Protein AF-A0A7C5RRK3-F1 (afdb_monomer_lite)

pLDDT: mean 75.56, std 14.16, range [47.22, 97.31]

Sequence (144 aa):
MATTRAGTRPYRLWKAIPWGGLPTAIGLAALVIGAASLFPLSGLVKSLVSESHAAQLQRELLEWETKLKELEAHLAYLASLQRIEKEAEERLHMAPPQETIYVRVDVPPFSIPTLPSRYLPPATEVEEKSTPWWRKLINSLPFW

Radius of gyration: 47.92 Å; chains: 1; bounding box: 80×76×129 Å

Foldseek 3Di:
DDDDDDDDDDPPDDDDDPPPCVVVVVVVVVVVVVVVVVPPPVVVVCVVVVVVVVVVVVVVVVVVVVVVVVVVVVVVVVVVVVVVVVCCCPPVVPDDDPDDDDDDDPDDDDPDPPDPPVPDDPPPPPPPPPDPVVVVVVVPDPPD

Structure (mmCIF, N/CA/C/O backbone):
data_AF-A0A7C5RRK3-F1
#
_entry.id   AF-A0A7C5RRK3-F1
#
loop_
_atom_site.group_PDB
_atom_site.id
_atom_site.type_symbol
_atom_site.label_atom_id
_atom_site.label_alt_id
_atom_site.label_comp_id
_atom_site.label_asym_id
_atom_site.label_entity_id
_atom_site.label_seq_id
_atom_site.pdbx_PDB_ins_code
_atom_site.Cartn_x
_atom_site.Cartn_y
_atom_site.Cartn_z
_atom_site.occupancy
_atom_site.B_iso_or_equiv
_atom_site.auth_seq_id
_atom_site.auth_comp_id
_atom_site.auth_asym_id
_atom_site.auth_atom_id
_atom_site.pdbx_PDB_model_num
ATOM 1 N N . MET A 1 1 ? 15.076 48.798 -86.938 1.00 47.22 1 MET A N 1
ATOM 2 C CA . MET A 1 1 ? 15.028 47.689 -85.961 1.00 47.22 1 MET A CA 1
ATOM 3 C C . MET A 1 1 ? 16.355 47.662 -85.231 1.00 47.22 1 MET A C 1
ATOM 5 O O . MET A 1 1 ? 17.382 47.447 -85.859 1.00 47.22 1 MET A O 1
ATOM 9 N N . ALA A 1 2 ? 16.329 48.057 -83.960 1.00 52.44 2 ALA A N 1
ATOM 10 C CA . ALA A 1 2 ? 17.505 48.382 -83.166 1.00 52.44 2 ALA A CA 1
ATOM 11 C C . ALA A 1 2 ? 18.077 47.141 -82.474 1.00 52.44 2 ALA A C 1
ATOM 13 O O . ALA A 1 2 ? 17.346 46.305 -81.948 1.00 52.44 2 ALA A O 1
ATOM 14 N N . THR A 1 3 ? 19.400 47.053 -82.486 1.00 63.03 3 THR A N 1
ATOM 15 C CA . THR A 1 3 ? 20.207 46.039 -81.821 1.00 63.03 3 THR A CA 1
ATOM 16 C C . THR A 1 3 ? 20.449 46.448 -80.368 1.00 63.03 3 THR A C 1
ATOM 18 O O . THR A 1 3 ? 21.049 47.495 -80.132 1.00 63.03 3 THR A O 1
ATOM 21 N N . THR A 1 4 ? 20.080 45.622 -79.392 1.00 60.62 4 THR A N 1
ATOM 22 C CA . THR A 1 4 ? 20.598 45.739 -78.018 1.00 60.62 4 THR A CA 1
ATOM 23 C C . THR A 1 4 ? 20.954 44.351 -77.490 1.00 60.62 4 THR A C 1
ATOM 25 O O . THR A 1 4 ? 20.108 43.524 -77.163 1.00 60.62 4 THR A O 1
ATOM 28 N N . ARG A 1 5 ? 22.261 44.073 -77.469 1.00 51.78 5 ARG A N 1
ATOM 29 C CA . ARG A 1 5 ? 22.867 42.843 -76.953 1.00 51.78 5 ARG A CA 1
ATOM 30 C C . ARG A 1 5 ? 23.081 43.036 -75.450 1.00 51.78 5 ARG A C 1
ATOM 32 O O . ARG A 1 5 ? 23.871 43.887 -75.049 1.00 51.78 5 ARG A O 1
ATOM 39 N N . ALA A 1 6 ? 22.345 42.286 -74.635 1.00 60.81 6 ALA A N 1
ATOM 40 C CA . ALA A 1 6 ? 22.492 42.280 -73.185 1.00 60.81 6 ALA A CA 1
ATOM 41 C C . ALA A 1 6 ? 23.879 41.749 -72.787 1.00 60.81 6 ALA A C 1
ATOM 43 O O . ALA A 1 6 ? 24.321 40.704 -73.265 1.00 60.81 6 ALA A O 1
ATOM 44 N N . GLY A 1 7 ? 24.573 42.496 -71.929 1.00 58.78 7 GLY A N 1
ATOM 45 C CA . GLY A 1 7 ? 25.857 42.111 -71.361 1.00 58.78 7 GLY A CA 1
ATOM 46 C C . GLY A 1 7 ? 25.690 41.174 -70.167 1.00 58.78 7 GLY A C 1
ATOM 47 O O . GLY A 1 7 ? 24.958 41.476 -69.229 1.00 58.78 7 GLY A O 1
ATOM 48 N N . THR A 1 8 ? 26.436 40.074 -70.167 1.00 59.19 8 THR A N 1
ATOM 49 C CA . THR A 1 8 ? 26.647 39.212 -68.998 1.00 59.19 8 THR A CA 1
ATOM 50 C C . THR A 1 8 ? 28.113 39.291 -68.585 1.00 59.19 8 THR A C 1
ATOM 52 O O . THR A 1 8 ? 29.008 38.928 -69.348 1.00 59.19 8 THR A O 1
ATOM 55 N N . ARG A 1 9 ? 28.356 39.812 -67.377 1.00 56.19 9 ARG A N 1
ATOM 56 C CA . ARG A 1 9 ? 29.676 39.867 -66.732 1.00 56.19 9 ARG A CA 1
ATOM 57 C C . ARG A 1 9 ? 30.156 38.452 -66.359 1.00 56.19 9 ARG A C 1
ATOM 59 O O . ARG A 1 9 ? 29.329 37.625 -65.980 1.00 56.19 9 ARG A O 1
ATOM 66 N N . PRO A 1 10 ? 31.470 38.172 -66.408 1.00 57.28 10 PRO A N 1
ATOM 67 C CA . PRO A 1 10 ? 32.011 36.847 -66.124 1.00 57.28 10 PRO A CA 1
ATOM 68 C C . PRO A 1 10 ? 32.180 36.611 -64.615 1.00 57.28 10 PRO A C 1
ATOM 70 O O . PRO A 1 10 ? 32.818 37.404 -63.920 1.00 57.28 10 PRO A O 1
ATOM 73 N N . TYR A 1 11 ? 31.684 35.479 -64.113 1.00 57.19 11 TYR A N 1
ATOM 74 C CA . TYR A 1 11 ? 32.086 34.947 -62.810 1.00 57.19 11 TYR A CA 1
ATOM 75 C C . TYR A 1 11 ? 33.447 34.256 -62.962 1.00 57.19 11 TYR A C 1
ATOM 77 O O . TYR A 1 11 ? 33.585 33.107 -63.372 1.00 57.19 11 TYR A O 1
ATOM 85 N N . ARG A 1 12 ? 34.499 35.015 -62.667 1.00 60.00 12 ARG A N 1
ATOM 86 C CA . ARG A 1 12 ? 35.884 34.552 -62.630 1.00 60.00 12 ARG A CA 1
ATOM 87 C C . ARG A 1 12 ? 36.172 34.002 -61.235 1.00 60.00 12 ARG A C 1
ATOM 89 O O . ARG A 1 12 ? 36.526 34.775 -60.355 1.00 60.00 12 ARG A O 1
ATOM 96 N N . LEU A 1 13 ? 36.010 32.695 -61.023 1.00 57.41 13 LEU A N 1
ATOM 97 C CA . LEU A 1 13 ? 36.343 32.058 -59.737 1.00 57.41 13 LEU A CA 1
ATOM 98 C C . LEU A 1 13 ? 36.790 30.590 -59.857 1.00 57.41 13 LEU A C 1
ATOM 100 O O . LEU A 1 13 ? 36.500 29.776 -58.989 1.00 57.41 13 LEU A O 1
ATOM 104 N N . TRP A 1 14 ? 37.554 30.242 -60.894 1.00 52.75 14 TRP A N 1
ATOM 105 C CA . TRP A 1 14 ? 38.306 28.983 -60.904 1.00 52.75 14 TRP A CA 1
ATOM 106 C C . TRP A 1 14 ? 39.795 29.261 -60.725 1.00 52.75 14 TRP A C 1
ATOM 108 O O . TRP A 1 14 ? 40.481 29.738 -61.628 1.00 52.75 14 TRP A O 1
ATOM 118 N N . LYS A 1 15 ? 40.282 28.984 -59.510 1.00 59.47 15 LYS A N 1
ATOM 119 C CA . LYS A 1 15 ? 41.708 28.802 -59.244 1.00 59.47 15 LYS A CA 1
ATOM 120 C C . LYS A 1 15 ? 42.173 27.574 -60.022 1.00 59.47 15 LYS A C 1
ATOM 122 O O . LYS A 1 15 ? 41.589 26.501 -59.895 1.00 59.47 15 LYS A O 1
ATOM 127 N N . ALA A 1 16 ? 43.215 27.762 -60.825 1.00 55.62 16 ALA A N 1
ATOM 128 C CA . ALA A 1 16 ? 43.883 26.700 -61.554 1.00 55.62 16 ALA A CA 1
ATOM 129 C C . ALA A 1 16 ? 44.399 25.637 -60.573 1.00 55.62 16 ALA A C 1
ATOM 131 O O . ALA A 1 16 ? 45.191 25.931 -59.677 1.00 55.62 16 ALA A O 1
ATOM 132 N N . ILE A 1 17 ? 43.921 24.410 -60.749 1.00 61.41 17 ILE A N 1
ATOM 133 C CA . ILE A 1 17 ? 44.428 23.223 -60.068 1.00 61.41 17 ILE A CA 1
ATOM 134 C C . ILE A 1 17 ? 45.748 22.854 -60.766 1.00 61.41 17 ILE A C 1
ATOM 136 O O . ILE A 1 17 ? 45.736 22.652 -61.983 1.00 61.41 17 ILE A O 1
ATOM 140 N N . PRO A 1 18 ? 46.891 22.796 -60.060 1.00 63.72 18 PRO A N 1
ATOM 141 C CA . PRO A 1 18 ? 48.168 22.467 -60.680 1.00 63.72 18 PRO A CA 1
ATOM 142 C C . PRO A 1 18 ? 48.161 21.004 -61.146 1.00 63.72 18 PRO A C 1
ATOM 144 O O . PRO A 1 18 ? 48.062 20.076 -60.345 1.00 63.72 18 PRO A O 1
ATOM 147 N N . TRP A 1 19 ? 48.290 20.800 -62.458 1.00 56.53 19 TRP A N 1
ATOM 148 C CA . TRP A 1 19 ? 48.254 19.503 -63.153 1.00 56.53 19 TRP A CA 1
ATOM 149 C C . TRP A 1 19 ? 49.355 18.497 -62.741 1.00 56.53 19 TRP A C 1
ATOM 1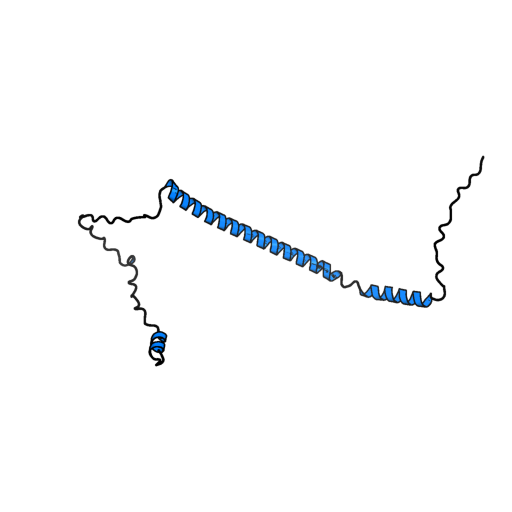51 O O . TRP A 1 19 ? 49.361 17.371 -63.227 1.00 56.53 19 TRP A O 1
ATOM 161 N N . GLY A 1 20 ? 50.262 18.851 -61.821 1.00 58.97 20 GLY A N 1
ATOM 162 C CA . GLY A 1 20 ? 51.357 17.988 -61.351 1.00 58.97 20 GLY A CA 1
ATOM 163 C C . GLY A 1 20 ? 51.000 16.986 -60.241 1.00 58.97 20 GLY A C 1
ATOM 164 O O . GLY A 1 20 ? 51.851 16.190 -59.863 1.00 58.97 20 GLY A O 1
ATOM 165 N N . GLY A 1 21 ? 49.771 17.012 -59.706 1.00 58.97 21 GLY A N 1
ATOM 166 C CA . GLY A 1 21 ? 49.328 16.142 -58.598 1.00 58.97 21 GLY A CA 1
ATOM 167 C C . GLY A 1 21 ? 48.243 15.120 -58.960 1.00 58.97 21 GLY A C 1
ATOM 168 O O . GLY A 1 21 ? 47.668 14.495 -58.075 1.00 58.97 21 GLY A O 1
ATOM 169 N N . LEU A 1 22 ? 47.911 14.962 -60.245 1.00 58.84 22 LEU A N 1
ATOM 170 C CA . LEU A 1 22 ? 46.806 14.100 -60.685 1.00 58.84 22 LEU A CA 1
ATOM 171 C C . LEU A 1 22 ? 46.939 12.615 -60.290 1.00 58.84 22 LEU A C 1
ATOM 173 O O . LEU A 1 22 ? 45.954 12.076 -59.786 1.00 58.84 22 LEU A O 1
ATOM 177 N N . PRO A 1 23 ? 48.092 11.931 -60.438 1.00 62.75 23 PRO A N 1
ATOM 178 C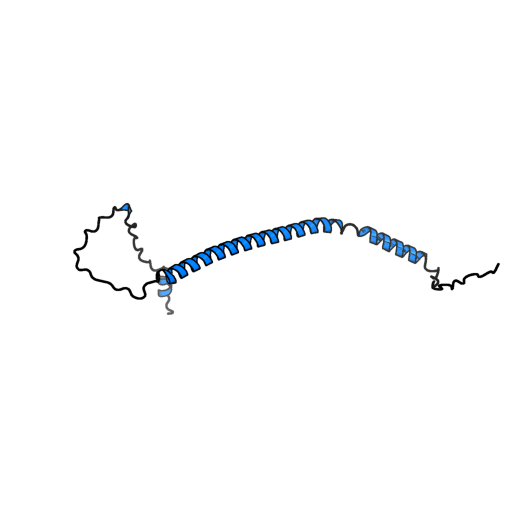 CA . PRO A 1 23 ? 48.162 10.513 -60.083 1.00 62.75 23 PRO A CA 1
ATOM 179 C C . PRO A 1 23 ? 48.048 10.286 -58.569 1.00 62.75 23 PRO A C 1
ATOM 181 O O . PRO A 1 23 ? 47.428 9.315 -58.138 1.00 62.75 23 PRO A O 1
ATOM 184 N N . THR A 1 24 ? 48.573 11.203 -57.749 1.00 65.31 24 THR A N 1
ATOM 185 C CA . THR A 1 24 ? 48.453 11.119 -56.288 1.00 65.31 24 THR A CA 1
ATOM 186 C C . THR A 1 24 ? 47.033 11.429 -55.827 1.00 65.31 24 THR A C 1
ATOM 188 O O . THR A 1 24 ? 46.518 10.725 -54.964 1.00 65.31 24 THR A O 1
ATOM 191 N N . ALA A 1 25 ? 46.357 12.400 -56.447 1.00 65.62 25 ALA A N 1
ATOM 192 C CA . ALA A 1 25 ? 44.955 12.702 -56.167 1.00 65.62 25 ALA A CA 1
ATOM 193 C C . ALA A 1 25 ? 44.019 11.536 -56.530 1.00 65.62 25 ALA A C 1
ATOM 195 O O . ALA A 1 25 ? 43.108 11.229 -55.763 1.00 65.62 25 ALA A O 1
ATOM 196 N N . ILE A 1 26 ? 44.263 10.852 -57.654 1.00 70.88 26 ILE A N 1
ATOM 197 C CA . ILE A 1 26 ? 43.478 9.677 -58.068 1.00 70.88 26 ILE A CA 1
ATOM 198 C C . ILE A 1 26 ? 43.702 8.506 -57.101 1.00 70.88 26 ILE A C 1
ATOM 200 O O . ILE A 1 26 ? 42.734 7.872 -56.684 1.00 70.88 26 ILE A O 1
ATOM 204 N N . GLY A 1 27 ? 44.948 8.252 -56.686 1.00 73.44 27 GLY A N 1
ATOM 205 C CA . GLY A 1 27 ? 45.255 7.215 -55.695 1.00 73.44 27 GLY A CA 1
ATOM 206 C C . GLY A 1 27 ? 44.595 7.474 -54.336 1.00 73.44 27 GLY A C 1
ATOM 207 O O . GLY A 1 27 ? 44.025 6.563 -53.738 1.00 73.44 27 GLY A O 1
ATOM 208 N N . LEU A 1 28 ? 44.600 8.728 -53.876 1.00 67.50 28 LEU A N 1
ATOM 209 C CA . LEU A 1 28 ? 43.981 9.126 -52.608 1.00 67.50 28 LEU A CA 1
ATOM 210 C C . LEU A 1 28 ? 42.448 9.056 -52.683 1.00 67.50 28 LEU A C 1
ATOM 212 O O . LEU A 1 28 ? 41.811 8.563 -51.756 1.00 67.50 28 LEU A O 1
ATOM 216 N N . ALA A 1 29 ? 41.854 9.459 -53.809 1.00 68.44 29 ALA A N 1
ATOM 217 C CA . ALA A 1 29 ? 40.420 9.321 -54.044 1.00 68.44 29 ALA A CA 1
ATOM 218 C C . ALA A 1 29 ? 3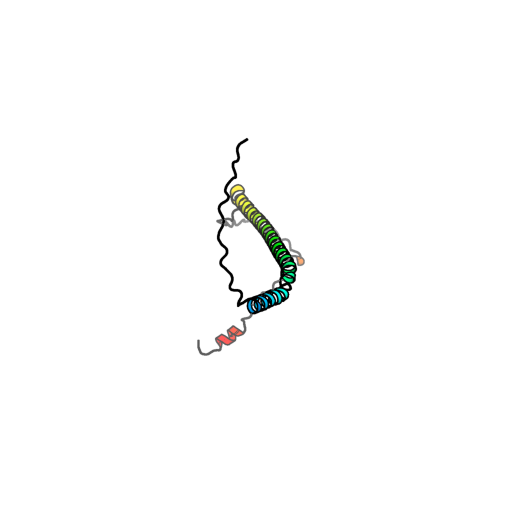9.981 7.847 -54.071 1.00 68.44 29 ALA A C 1
ATOM 220 O O . ALA A 1 29 ? 38.999 7.492 -53.423 1.00 68.44 29 ALA A O 1
ATOM 221 N N . ALA A 1 30 ? 40.730 6.972 -54.750 1.00 70.25 30 ALA A N 1
ATOM 222 C CA . ALA A 1 30 ? 40.446 5.538 -54.784 1.00 70.25 30 ALA A CA 1
ATOM 223 C C . ALA A 1 30 ? 40.564 4.8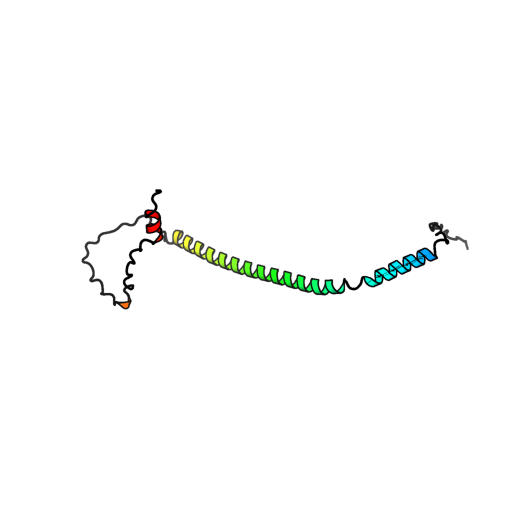88 -53.395 1.00 70.25 30 ALA A C 1
ATOM 225 O O . ALA A 1 30 ? 39.748 4.037 -53.045 1.00 70.25 30 ALA A O 1
ATOM 226 N N . LEU A 1 31 ? 41.525 5.326 -52.576 1.00 68.94 31 LEU A N 1
ATOM 227 C CA . LEU A 1 31 ? 41.701 4.836 -51.208 1.00 68.94 31 LEU A CA 1
ATOM 228 C C . LEU A 1 31 ? 40.561 5.286 -50.282 1.00 68.94 31 LEU A C 1
ATOM 230 O O . LEU A 1 31 ? 40.077 4.490 -49.481 1.00 68.94 31 LEU A O 1
ATOM 234 N N . VAL A 1 32 ? 40.072 6.520 -50.429 1.00 68.94 32 VAL A N 1
ATOM 235 C CA . VAL A 1 32 ? 38.911 7.027 -49.675 1.00 68.94 32 VAL A CA 1
ATOM 236 C C . VAL A 1 32 ? 37.619 6.318 -50.094 1.00 68.94 32 VAL A C 1
ATOM 238 O O . VAL A 1 32 ? 36.825 5.935 -49.236 1.00 68.94 32 VAL A O 1
ATOM 241 N N . ILE A 1 33 ? 37.420 6.080 -51.394 1.00 67.06 33 ILE A N 1
ATOM 242 C CA . ILE A 1 33 ? 36.251 5.350 -51.913 1.00 67.06 33 ILE A CA 1
ATOM 243 C C . ILE A 1 33 ? 36.301 3.872 -51.488 1.00 67.06 33 ILE A C 1
ATOM 245 O O . ILE A 1 33 ? 35.287 3.315 -51.067 1.00 67.06 33 ILE A O 1
ATOM 249 N N . GLY A 1 34 ? 37.484 3.250 -51.517 1.00 64.00 34 GLY A N 1
ATOM 250 C CA . GLY A 1 34 ? 37.704 1.891 -51.024 1.00 64.00 34 GLY A CA 1
ATOM 251 C C . GLY A 1 34 ? 37.433 1.764 -49.524 1.00 64.00 34 GLY A C 1
ATOM 252 O O . GLY A 1 34 ? 36.691 0.874 -49.115 1.00 64.00 34 GLY A O 1
ATOM 253 N N . ALA A 1 35 ? 37.938 2.694 -48.708 1.00 61.28 35 ALA A N 1
ATOM 254 C CA . ALA A 1 35 ? 37.699 2.716 -47.264 1.00 61.28 35 ALA A CA 1
ATOM 255 C C . ALA A 1 35 ? 36.221 2.963 -46.903 1.00 61.28 35 ALA A C 1
ATOM 257 O O . ALA A 1 35 ? 35.716 2.379 -45.945 1.00 61.28 35 ALA A O 1
ATOM 258 N N . ALA A 1 36 ? 35.499 3.767 -47.689 1.00 59.78 36 ALA A N 1
ATOM 259 C CA . ALA A 1 36 ? 34.067 3.997 -47.494 1.00 59.78 36 ALA A CA 1
ATOM 260 C C . ALA A 1 36 ? 33.210 2.748 -47.790 1.00 59.78 36 ALA A C 1
ATOM 262 O O . ALA A 1 36 ? 32.152 2.573 -47.186 1.00 59.78 36 ALA A O 1
ATOM 263 N N . SER A 1 37 ? 33.674 1.849 -48.668 1.00 59.16 37 SER A N 1
ATOM 264 C CA . SER A 1 37 ? 32.953 0.611 -49.012 1.00 59.16 37 SER A CA 1
ATOM 265 C C . SER A 1 37 ? 32.939 -0.444 -47.895 1.00 59.16 37 SER A C 1
ATOM 267 O O . SER A 1 37 ? 32.067 -1.309 -47.889 1.00 59.16 37 SER A O 1
ATOM 269 N N . LEU A 1 38 ? 33.847 -0.348 -46.914 1.00 58.16 38 LEU A N 1
ATOM 270 C CA . LEU A 1 38 ? 33.881 -1.233 -45.740 1.00 58.16 38 LEU A CA 1
ATOM 271 C C . LEU A 1 38 ? 32.942 -0.789 -44.605 1.00 58.16 38 LEU A C 1
ATOM 273 O O . LEU A 1 38 ? 32.742 -1.529 -43.644 1.00 58.16 38 LEU A O 1
ATOM 277 N N . PHE A 1 39 ? 32.338 0.398 -44.699 1.00 58.81 39 PHE A N 1
ATOM 278 C CA . PHE A 1 39 ? 31.510 0.962 -43.631 1.00 58.81 39 PHE A CA 1
ATOM 279 C C . PHE A 1 39 ? 30.031 0.502 -43.539 1.00 58.81 39 PHE A C 1
ATOM 281 O O . PHE A 1 39 ? 29.441 0.709 -42.470 1.00 58.81 39 PHE A O 1
ATOM 288 N N . PRO A 1 40 ? 29.366 -0.120 -44.543 1.00 58.00 40 PRO A N 1
ATOM 289 C CA . PRO A 1 40 ? 27.903 -0.204 -44.533 1.00 58.00 40 PRO A CA 1
ATOM 290 C C . PRO A 1 40 ? 27.320 -1.369 -43.713 1.00 58.00 40 PRO A C 1
ATOM 292 O O . PRO A 1 40 ? 26.118 -1.607 -43.778 1.00 58.00 40 PRO A O 1
ATOM 295 N N . LEU A 1 41 ? 28.108 -2.084 -42.904 1.00 55.44 41 LEU A N 1
ATOM 296 C CA . LEU A 1 41 ? 27.598 -3.212 -42.102 1.00 55.44 41 LEU A CA 1
ATOM 297 C C . LEU A 1 41 ? 27.165 -2.829 -40.675 1.00 55.44 41 LEU A C 1
ATOM 299 O O . LEU A 1 41 ? 26.445 -3.583 -40.028 1.00 55.44 41 LEU A O 1
ATOM 303 N N . SER A 1 42 ? 27.529 -1.639 -40.185 1.00 55.72 42 SER A N 1
ATOM 304 C CA . SER A 1 42 ? 27.185 -1.200 -38.818 1.00 55.72 42 SER A CA 1
ATOM 305 C C . SER A 1 42 ? 25.782 -0.581 -38.680 1.00 55.72 42 SER A C 1
ATOM 307 O O . SER A 1 42 ? 25.296 -0.396 -37.563 1.00 55.72 42 SER A O 1
ATOM 309 N N . GLY A 1 43 ? 25.118 -0.263 -39.798 1.00 53.41 43 GLY A N 1
ATOM 310 C CA . GLY A 1 43 ? 23.771 0.322 -39.819 1.00 53.41 43 GLY A CA 1
ATOM 311 C C . GLY A 1 43 ? 22.639 -0.702 -39.679 1.00 53.41 43 GLY A C 1
ATOM 312 O O . GLY A 1 43 ? 21.624 -0.402 -39.059 1.00 53.41 43 GLY A O 1
ATOM 313 N N . LEU A 1 44 ? 22.834 -1.926 -40.181 1.00 53.09 44 LEU A N 1
ATOM 314 C CA . LEU A 1 44 ? 21.816 -2.990 -40.183 1.00 53.09 44 LEU A CA 1
ATOM 315 C C . LEU A 1 44 ? 21.477 -3.513 -38.778 1.00 53.09 44 LEU A C 1
ATOM 317 O O . LEU A 1 44 ? 20.346 -3.911 -38.525 1.00 53.09 44 LEU A O 1
ATOM 321 N N . VAL A 1 45 ? 22.427 -3.468 -37.839 1.00 52.47 45 VAL A N 1
ATOM 322 C CA . VAL A 1 45 ? 22.196 -3.895 -36.446 1.00 52.47 45 VAL A CA 1
ATOM 323 C C . VAL A 1 45 ? 21.422 -2.833 -35.653 1.00 52.47 45 VAL A C 1
ATOM 325 O O . VAL A 1 45 ? 20.669 -3.160 -34.740 1.00 52.47 45 VAL A O 1
ATOM 328 N N . LYS A 1 46 ? 21.548 -1.550 -36.015 1.00 50.72 46 LYS A N 1
ATOM 329 C CA . LYS A 1 46 ? 20.942 -0.442 -35.259 1.00 50.72 46 LYS A CA 1
ATOM 330 C C . LYS A 1 46 ? 19.428 -0.332 -35.449 1.00 50.72 46 LYS A C 1
ATOM 332 O O . LYS A 1 46 ? 18.756 0.076 -34.509 1.00 50.72 46 LYS A O 1
ATOM 337 N N . SER A 1 47 ? 18.877 -0.722 -36.601 1.00 52.09 47 SER A N 1
ATOM 338 C CA . SER A 1 47 ? 17.420 -0.691 -36.821 1.00 52.09 47 SER A CA 1
ATOM 339 C C . SER A 1 47 ? 16.693 -1.797 -36.047 1.00 52.09 47 SER A C 1
ATOM 341 O O . SER A 1 47 ? 15.726 -1.513 -35.348 1.00 52.09 47 SER A O 1
ATOM 343 N N . LEU A 1 48 ? 17.217 -3.027 -36.070 1.00 53.41 48 LEU A N 1
ATOM 344 C CA . LEU A 1 48 ? 16.655 -4.175 -35.341 1.00 53.41 48 LEU A CA 1
ATOM 345 C C . LEU A 1 48 ? 16.758 -4.024 -33.811 1.00 53.41 48 LEU A C 1
ATOM 347 O O . LEU A 1 48 ? 15.869 -4.449 -33.075 1.00 53.41 48 LEU A O 1
ATOM 351 N N . VAL A 1 49 ? 17.837 -3.411 -33.314 1.00 56.50 49 VAL A N 1
ATOM 352 C CA . VAL A 1 49 ? 18.036 -3.186 -31.871 1.00 56.50 49 VAL A CA 1
ATOM 353 C C . VAL A 1 49 ? 17.230 -1.984 -31.359 1.00 56.50 49 VAL A C 1
ATOM 355 O O . VAL A 1 49 ? 16.759 -2.011 -30.224 1.00 56.50 49 VAL A O 1
ATOM 358 N N . SER A 1 50 ? 17.007 -0.952 -32.179 1.00 60.28 50 SER A N 1
ATOM 359 C CA . SER A 1 50 ? 16.217 0.220 -31.775 1.00 60.28 50 SER A CA 1
ATOM 360 C C . SER A 1 50 ? 14.728 -0.099 -31.601 1.00 60.28 50 SER A C 1
ATOM 362 O O . SER A 1 50 ? 14.105 0.430 -30.683 1.00 60.28 50 SER A O 1
ATOM 364 N N . GLU A 1 51 ? 14.153 -0.971 -32.435 1.00 63.78 51 GLU A N 1
ATOM 365 C CA . GLU A 1 51 ? 12.749 -1.393 -32.298 1.00 63.78 51 GLU A CA 1
ATOM 366 C C . GLU A 1 51 ? 12.523 -2.241 -31.041 1.00 63.78 51 GLU A C 1
ATOM 368 O O . GLU A 1 51 ? 11.536 -2.048 -30.330 1.00 63.78 51 GLU A O 1
ATOM 373 N N . SER A 1 52 ? 13.462 -3.133 -30.709 1.00 72.00 52 SER A N 1
ATOM 374 C CA . SER A 1 52 ? 13.353 -3.961 -29.504 1.00 72.00 52 SER A CA 1
ATOM 375 C C . SER A 1 52 ? 13.491 -3.145 -28.217 1.00 72.00 52 SER A C 1
ATOM 377 O O . SER A 1 52 ? 12.726 -3.376 -27.281 1.00 72.00 52 SER A O 1
ATOM 379 N N . HIS A 1 53 ? 14.386 -2.150 -28.186 1.00 76.38 53 HIS A N 1
ATOM 380 C CA . HIS A 1 53 ? 14.536 -1.241 -27.044 1.00 76.38 53 HIS A CA 1
ATOM 381 C C . HIS A 1 53 ? 13.325 -0.318 -26.892 1.00 76.38 53 HIS A C 1
ATOM 383 O O . HIS A 1 53 ? 12.822 -0.151 -25.784 1.00 76.38 53 HIS A O 1
ATOM 389 N N . ALA A 1 54 ? 12.796 0.234 -27.989 1.00 81.38 54 ALA A N 1
ATOM 390 C CA . ALA A 1 54 ? 11.578 1.044 -27.941 1.00 81.38 54 ALA A CA 1
ATOM 391 C C . ALA A 1 54 ? 10.376 0.231 -27.425 1.00 81.38 54 ALA A C 1
ATOM 393 O O . ALA A 1 54 ? 9.628 0.704 -26.569 1.00 81.38 54 ALA A O 1
ATOM 394 N N . ALA A 1 55 ? 10.236 -1.020 -27.873 1.00 85.56 55 ALA A N 1
ATOM 395 C CA . ALA A 1 55 ? 9.197 -1.929 -27.398 1.00 85.56 55 ALA A CA 1
ATOM 396 C C . ALA A 1 55 ? 9.405 -2.385 -25.940 1.00 85.56 55 ALA A C 1
ATOM 398 O O . ALA A 1 55 ? 8.441 -2.742 -25.262 1.00 85.56 55 ALA A O 1
ATOM 399 N N . GLN A 1 56 ? 10.643 -2.436 -25.442 1.00 88.38 56 GLN A N 1
ATOM 400 C CA . GLN A 1 56 ? 10.929 -2.687 -24.024 1.00 88.38 56 GLN A CA 1
ATOM 401 C C . GLN A 1 56 ? 10.541 -1.483 -23.167 1.00 88.38 56 GLN A C 1
ATOM 403 O O . GLN A 1 56 ? 9.763 -1.650 -22.235 1.00 88.38 56 GLN A O 1
ATOM 408 N N . LEU A 1 57 ? 10.965 -0.273 -23.544 1.00 89.69 57 LEU A N 1
ATOM 409 C CA . LEU A 1 57 ? 10.594 0.951 -22.828 1.00 89.69 57 LEU A CA 1
ATOM 410 C C . LEU A 1 57 ? 9.075 1.154 -22.793 1.00 89.69 57 LEU A C 1
ATOM 412 O O . LEU A 1 57 ? 8.526 1.505 -21.756 1.00 89.69 57 LEU A O 1
ATOM 416 N N . GLN A 1 58 ? 8.367 0.896 -23.896 1.00 90.81 58 GLN A N 1
ATOM 417 C CA . GLN A 1 58 ? 6.901 0.964 -23.908 1.00 90.81 58 GLN A CA 1
ATOM 418 C C . GLN A 1 58 ? 6.254 -0.045 -22.955 1.00 90.81 58 GLN A C 1
ATOM 420 O O . GLN A 1 58 ? 5.269 0.286 -22.299 1.00 90.81 58 GLN A O 1
ATOM 425 N N . ARG A 1 59 ? 6.805 -1.261 -22.853 1.00 92.06 59 ARG A N 1
ATOM 426 C CA . ARG A 1 59 ? 6.323 -2.269 -21.901 1.00 92.06 59 ARG A CA 1
ATOM 427 C C . ARG A 1 59 ? 6.563 -1.843 -20.461 1.00 92.06 59 ARG A C 1
ATOM 429 O O . ARG A 1 59 ? 5.651 -1.966 -19.654 1.00 92.06 59 ARG A O 1
ATOM 436 N N . GLU A 1 60 ? 7.738 -1.298 -20.165 1.00 94.06 60 GLU A N 1
ATOM 437 C CA . GLU A 1 60 ? 8.050 -0.767 -18.838 1.00 94.06 60 GLU A CA 1
ATOM 438 C C . GLU A 1 60 ? 7.112 0.386 -18.470 1.00 94.06 60 GLU A C 1
ATOM 440 O O . GLU A 1 60 ? 6.551 0.388 -17.379 1.00 94.06 60 GLU A O 1
ATOM 445 N N . LEU A 1 61 ? 6.874 1.334 -19.383 1.00 95.25 61 LEU A N 1
ATOM 446 C CA . LEU A 1 61 ? 5.934 2.435 -19.154 1.00 95.25 61 LEU A CA 1
ATOM 447 C C . LEU A 1 61 ? 4.519 1.931 -18.858 1.00 95.25 61 LEU A C 1
ATOM 449 O O . LEU A 1 61 ? 3.905 2.384 -17.894 1.00 95.25 61 LEU A O 1
ATOM 453 N N . LEU A 1 62 ? 4.025 0.975 -19.650 1.00 96.19 62 LEU A N 1
ATOM 454 C CA . LEU A 1 62 ? 2.722 0.354 -19.417 1.00 96.19 62 LEU A CA 1
ATOM 455 C C . LEU A 1 62 ? 2.672 -0.341 -18.055 1.00 96.19 62 LEU A C 1
ATOM 457 O O . LEU A 1 62 ? 1.707 -0.155 -17.322 1.00 96.19 62 LEU A O 1
ATOM 461 N N . GLU A 1 63 ? 3.717 -1.089 -17.694 1.00 96.94 63 GLU A N 1
ATOM 462 C CA . GLU A 1 63 ? 3.808 -1.775 -16.406 1.00 96.94 63 GLU A CA 1
ATOM 463 C C . GLU A 1 63 ? 3.742 -0.782 -15.237 1.00 96.94 63 GLU A C 1
ATOM 465 O O . GLU A 1 63 ? 2.952 -0.973 -14.305 1.00 96.94 63 GLU A O 1
ATOM 470 N N . TRP A 1 64 ? 4.518 0.303 -15.304 1.00 95.94 64 TRP A N 1
ATOM 471 C CA . TRP A 1 64 ? 4.502 1.364 -14.298 1.00 95.94 64 TRP A CA 1
ATOM 472 C C . TRP A 1 64 ? 3.145 2.060 -14.204 1.00 95.94 64 TRP A C 1
ATOM 474 O O . TRP A 1 64 ? 2.683 2.328 -13.096 1.00 95.94 64 TRP A O 1
ATOM 484 N N . GLU A 1 65 ? 2.473 2.301 -15.330 1.00 97.12 65 GLU A N 1
ATOM 485 C CA . GLU A 1 65 ? 1.137 2.897 -15.341 1.00 97.12 65 GLU A CA 1
ATOM 486 C C . GLU A 1 65 ? 0.104 1.983 -14.663 1.00 97.12 65 GLU A C 1
ATOM 488 O O . GLU A 1 65 ? -0.718 2.453 -13.874 1.00 97.12 65 GLU A O 1
ATOM 493 N N . THR A 1 66 ? 0.166 0.668 -14.900 1.00 96.94 66 THR A N 1
ATOM 494 C CA . THR A 1 66 ? -0.684 -0.296 -14.180 1.00 96.94 66 THR A CA 1
ATOM 495 C C . THR A 1 66 ? -0.432 -0.284 -12.677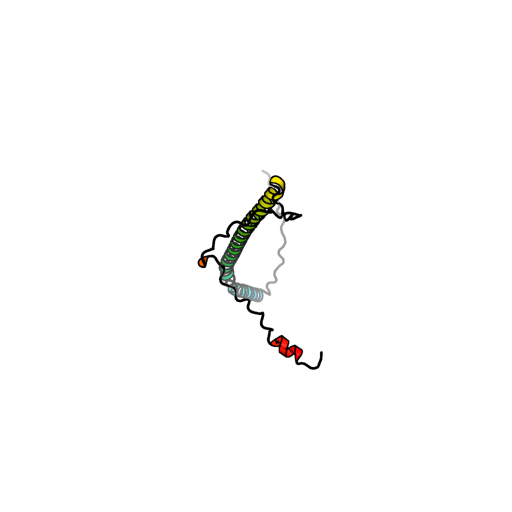 1.00 96.94 66 THR A C 1
ATOM 497 O O . THR A 1 66 ? -1.392 -0.219 -11.911 1.00 96.94 66 THR A O 1
ATOM 500 N N . LYS A 1 67 ? 0.836 -0.290 -12.244 1.00 96.38 67 LYS A N 1
ATOM 501 C CA . LYS A 1 67 ? 1.191 -0.235 -10.814 1.00 96.38 67 LYS A CA 1
ATOM 502 C C . LYS A 1 67 ? 0.694 1.047 -10.155 1.00 96.38 67 LYS A C 1
ATOM 504 O O . LYS A 1 67 ? 0.226 1.018 -9.020 1.00 96.38 67 LYS A O 1
ATOM 509 N N . LEU A 1 68 ? 0.778 2.170 -10.866 1.00 97.31 68 LEU A N 1
ATOM 510 C CA . LEU A 1 68 ? 0.293 3.454 -10.377 1.00 97.31 68 LEU A CA 1
ATOM 511 C C . LEU A 1 68 ? -1.226 3.424 -10.166 1.00 97.31 68 LEU A C 1
ATOM 513 O O . LEU A 1 68 ? -1.686 3.798 -9.092 1.00 97.31 68 LEU A O 1
ATOM 517 N N . LYS A 1 69 ? -1.994 2.887 -11.122 1.00 95.81 69 LYS A N 1
ATOM 518 C CA . LYS A 1 69 ? -3.455 2.740 -10.988 1.00 95.81 69 LYS A CA 1
ATOM 519 C C . LYS A 1 69 ? -3.859 1.806 -9.846 1.00 95.81 69 LYS A C 1
ATOM 521 O O . LYS A 1 69 ? -4.830 2.079 -9.145 1.00 95.81 69 LYS A O 1
ATOM 526 N N . GLU A 1 70 ? -3.123 0.715 -9.642 1.00 96.38 70 GLU A N 1
ATOM 527 C CA . GLU A 1 70 ? -3.352 -0.202 -8.519 1.00 96.38 70 GLU A CA 1
ATOM 528 C C . GLU A 1 70 ? -3.125 0.499 -7.171 1.00 96.38 70 GLU A C 1
ATOM 530 O O . GLU A 1 70 ? -3.970 0.434 -6.276 1.00 96.38 70 GLU A O 1
ATOM 535 N N . LEU A 1 71 ? -2.022 1.243 -7.046 1.00 96.44 71 LEU A N 1
ATOM 536 C CA . LEU A 1 71 ? -1.720 2.023 -5.847 1.00 96.44 71 LEU A CA 1
ATOM 537 C C . LEU A 1 71 ? -2.749 3.130 -5.602 1.00 96.44 71 LEU A C 1
ATOM 539 O O . LEU A 1 71 ? -3.178 3.315 -4.465 1.00 96.44 71 LEU A O 1
ATOM 543 N N . GLU A 1 72 ? -3.184 3.837 -6.643 1.00 95.12 72 GLU A N 1
ATOM 544 C CA . GLU A 1 72 ? -4.256 4.832 -6.541 1.00 95.12 72 GLU A CA 1
ATOM 545 C C . GLU A 1 72 ? -5.564 4.207 -6.042 1.00 95.12 72 GLU A C 1
ATOM 547 O O . GLU A 1 72 ? -6.221 4.776 -5.169 1.00 95.12 72 GLU A O 1
ATOM 552 N N . ALA A 1 73 ? -5.919 3.011 -6.521 1.00 94.00 73 ALA A N 1
ATOM 553 C CA . ALA A 1 73 ? -7.091 2.287 -6.037 1.00 94.00 73 ALA A CA 1
ATOM 554 C C . ALA A 1 73 ? -6.954 1.886 -4.557 1.00 94.00 73 ALA A C 1
ATOM 556 O O . ALA A 1 73 ? -7.904 2.043 -3.786 1.00 94.00 73 ALA A O 1
ATOM 557 N N . HIS A 1 74 ? -5.774 1.426 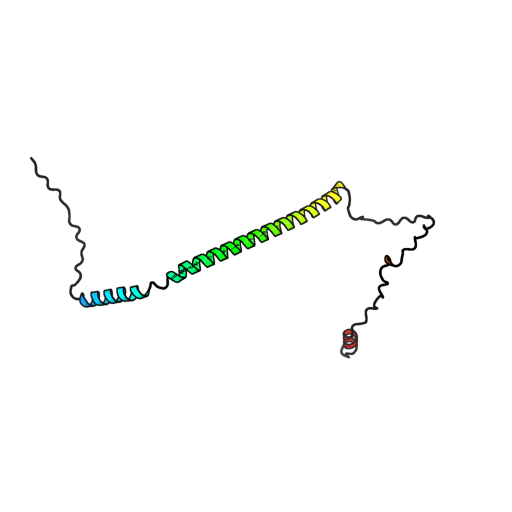-4.130 1.00 91.12 74 HIS A N 1
ATOM 558 C CA . HIS A 1 74 ? -5.501 1.120 -2.722 1.00 91.12 74 HIS A CA 1
ATOM 559 C C . HIS A 1 74 ? -5.578 2.367 -1.834 1.00 91.12 74 HIS A C 1
ATOM 561 O O . HIS A 1 74 ? -6.176 2.321 -0.758 1.00 91.12 74 HIS A O 1
ATOM 567 N N . LEU A 1 75 ? -5.031 3.497 -2.286 1.00 90.06 75 LEU A N 1
ATOM 568 C CA . LEU A 1 75 ? -5.140 4.769 -1.573 1.00 90.06 75 LEU A CA 1
ATOM 569 C C . LEU A 1 75 ? -6.593 5.235 -1.478 1.00 90.06 75 LEU A C 1
ATOM 571 O O . LEU A 1 75 ? -7.020 5.654 -0.405 1.00 90.06 75 LEU A O 1
ATOM 575 N N . ALA A 1 76 ? -7.373 5.117 -2.555 1.00 88.94 76 ALA A N 1
ATOM 576 C CA . ALA A 1 76 ? -8.795 5.448 -2.543 1.00 88.94 76 ALA A CA 1
ATOM 577 C C . ALA A 1 76 ? -9.578 4.569 -1.553 1.00 88.94 76 ALA A C 1
ATOM 579 O O . ALA A 1 76 ? -10.423 5.073 -0.810 1.00 88.94 76 ALA A O 1
ATOM 580 N N . TYR A 1 77 ? -9.263 3.272 -1.490 1.00 87.25 77 TYR A N 1
ATOM 581 C CA . TYR A 1 77 ? -9.850 2.351 -0.521 1.00 87.25 77 TYR A CA 1
ATOM 582 C C . TYR A 1 77 ? -9.509 2.744 0.924 1.00 87.25 77 TYR A C 1
ATOM 584 O O . TYR A 1 77 ? -10.408 2.878 1.754 1.00 87.25 77 TYR A O 1
ATOM 592 N N . LEU A 1 78 ? -8.237 3.010 1.230 1.00 87.12 78 LEU A N 1
ATOM 593 C CA . LEU A 1 78 ? -7.812 3.417 2.575 1.00 87.12 78 LEU A CA 1
ATOM 594 C C . LEU A 1 78 ? -8.386 4.780 2.983 1.00 87.12 78 LEU A C 1
ATOM 596 O O . LEU A 1 78 ? -8.866 4.940 4.104 1.00 87.12 78 LEU A O 1
ATOM 600 N N . ALA A 1 79 ? -8.415 5.746 2.064 1.00 87.25 79 ALA A N 1
ATOM 601 C CA . ALA A 1 79 ? -9.032 7.047 2.302 1.00 87.25 79 ALA A CA 1
ATOM 602 C C . ALA A 1 79 ? -10.539 6.921 2.584 1.00 87.25 79 ALA A C 1
ATOM 604 O O . ALA A 1 79 ? -11.087 7.677 3.388 1.00 87.25 79 ALA A O 1
ATOM 605 N N . SER A 1 80 ? -11.217 5.946 1.964 1.00 85.31 80 SER A N 1
ATOM 606 C CA . SER A 1 80 ? -12.624 5.666 2.256 1.00 85.31 80 SER A CA 1
ATOM 607 C C . SER A 1 80 ? -12.831 5.171 3.689 1.00 85.31 80 SER A C 1
ATOM 609 O O . SER A 1 80 ? -13.796 5.586 4.327 1.00 85.31 80 SER A O 1
ATOM 611 N N . LEU A 1 81 ? -11.906 4.365 4.225 1.00 89.88 81 LEU A N 1
ATOM 612 C CA . LEU A 1 81 ? -11.975 3.883 5.604 1.00 89.88 81 LEU A CA 1
ATOM 613 C C . LEU A 1 81 ? -11.826 5.036 6.595 1.00 89.88 81 LEU A C 1
ATOM 615 O O . LEU A 1 81 ? -12.647 5.181 7.493 1.00 89.88 81 LEU A O 1
ATOM 619 N N . GLN A 1 82 ? -10.836 5.899 6.378 1.00 87.88 82 GLN A N 1
ATOM 620 C CA . GLN A 1 82 ? -10.614 7.067 7.227 1.00 87.88 82 GLN A CA 1
ATOM 621 C C . GLN A 1 82 ? -11.805 8.038 7.184 1.00 87.88 82 GLN A C 1
ATOM 623 O O . GLN A 1 82 ? -12.160 8.647 8.191 1.00 87.88 82 GLN A O 1
ATOM 628 N N . ARG A 1 83 ? -12.478 8.149 6.028 1.00 85.06 83 ARG A N 1
ATOM 629 C CA . ARG A 1 83 ? -13.741 8.890 5.914 1.00 85.06 83 ARG A CA 1
ATOM 630 C C . ARG A 1 83 ? -14.851 8.255 6.753 1.00 85.06 83 ARG A C 1
ATOM 632 O O . ARG A 1 83 ? -15.572 8.990 7.416 1.00 85.06 83 ARG A O 1
ATOM 639 N N . ILE A 1 84 ? -14.998 6.929 6.709 1.00 87.06 84 ILE A N 1
ATOM 640 C CA . ILE A 1 84 ? -16.013 6.201 7.489 1.00 87.06 84 ILE A CA 1
ATOM 641 C C . ILE A 1 84 ? -15.754 6.363 8.988 1.00 87.06 84 ILE A C 1
ATOM 643 O O . ILE A 1 84 ? -16.688 6.647 9.727 1.00 87.06 84 ILE A O 1
ATOM 647 N N . GLU A 1 85 ? -14.503 6.223 9.424 1.00 87.69 85 GLU A N 1
ATOM 648 C CA . GLU A 1 85 ? -14.096 6.421 10.818 1.00 87.69 85 GLU A CA 1
ATOM 649 C C . GLU A 1 85 ? -14.424 7.838 11.286 1.00 87.69 85 GLU A C 1
ATOM 651 O O . GLU A 1 85 ? -15.148 8.011 12.262 1.00 87.69 85 GLU A O 1
ATOM 656 N N . LYS A 1 86 ? -14.012 8.851 10.517 1.00 88.75 86 LYS A N 1
ATOM 657 C CA . LYS A 1 86 ? -14.329 10.248 10.817 1.00 88.75 86 LYS A CA 1
ATOM 658 C C . LYS A 1 86 ? -15.837 10.494 10.894 1.00 88.75 86 LYS A C 1
ATOM 660 O O . LYS A 1 86 ? -16.312 11.184 11.788 1.00 88.75 86 LYS A O 1
ATOM 665 N N . GLU A 1 87 ? -16.607 9.924 9.973 1.00 87.94 87 GLU A N 1
ATOM 666 C CA . GLU A 1 87 ? -18.060 10.070 9.964 1.00 87.94 87 GLU A CA 1
ATOM 667 C C . GLU A 1 87 ? -18.724 9.354 11.155 1.00 87.94 87 GLU A C 1
ATOM 669 O O . GLU A 1 87 ? -19.681 9.875 11.730 1.00 87.94 87 GLU A O 1
ATOM 674 N N . ALA A 1 88 ? -18.197 8.200 11.570 1.00 90.81 88 ALA A N 1
ATOM 675 C CA . ALA A 1 88 ? -18.646 7.477 12.756 1.00 90.81 88 ALA A CA 1
ATOM 676 C C . ALA A 1 88 ? -18.319 8.240 14.052 1.00 90.81 88 ALA A C 1
ATOM 678 O O . ALA A 1 88 ? -19.173 8.348 14.935 1.00 90.81 88 ALA A O 1
ATOM 679 N N . GLU A 1 89 ? -17.129 8.828 14.157 1.00 91.75 89 GLU A N 1
ATOM 680 C CA . GLU A 1 89 ? -16.750 9.667 15.295 1.00 91.75 89 GLU A CA 1
ATOM 681 C C . GLU A 1 89 ? -17.592 10.948 15.360 1.00 91.75 89 GLU A C 1
ATOM 683 O O . GLU A 1 89 ? -18.181 11.253 16.398 1.00 91.75 89 GLU A O 1
ATOM 688 N N . GLU A 1 90 ? -17.697 11.686 14.252 1.00 92.56 90 GLU A N 1
ATOM 689 C CA . GLU A 1 90 ? -18.337 13.005 14.227 1.00 92.56 90 GLU A CA 1
ATOM 690 C C . GLU A 1 90 ? -19.868 12.929 14.274 1.00 92.56 90 GLU A C 1
ATOM 692 O O . GLU A 1 90 ? -20.495 13.722 14.977 1.00 92.56 90 GLU A O 1
ATOM 697 N N . ARG A 1 91 ? -20.495 11.997 13.537 1.00 91.31 91 ARG A N 1
ATOM 698 C CA . ARG A 1 91 ? -21.966 11.913 13.446 1.00 91.31 91 ARG A CA 1
ATOM 699 C C . ARG A 1 91 ? -22.583 10.932 14.428 1.00 91.31 91 ARG A C 1
ATOM 701 O O . ARG A 1 91 ? -23.705 11.160 14.870 1.00 91.31 91 ARG A O 1
ATOM 708 N N . LEU A 1 92 ? -21.909 9.814 14.695 1.00 89.81 92 LEU A N 1
ATOM 709 C CA . LEU A 1 92 ? -22.447 8.741 15.538 1.00 89.81 92 LEU A CA 1
ATOM 710 C C . LEU A 1 92 ? -21.852 8.751 16.947 1.00 89.81 92 LEU A C 1
ATOM 712 O O . LEU A 1 92 ? -22.259 7.933 17.770 1.00 89.81 92 LEU A O 1
ATOM 716 N N . HIS A 1 93 ? -20.911 9.660 17.230 1.00 89.69 93 HIS A N 1
ATOM 717 C CA . HIS A 1 93 ? -20.188 9.730 18.499 1.00 89.69 93 HIS A CA 1
ATOM 718 C C . HIS A 1 93 ? -19.549 8.391 18.890 1.00 89.69 93 HIS A C 1
ATOM 720 O O . HIS A 1 93 ? -19.384 8.086 20.071 1.00 89.69 93 HIS A O 1
ATOM 726 N N . MET A 1 94 ? -19.173 7.587 17.891 1.00 88.50 94 MET A N 1
ATOM 727 C CA . MET A 1 94 ? -18.490 6.308 18.070 1.00 88.50 94 MET A CA 1
ATOM 728 C C . MET A 1 94 ? -16.989 6.534 18.269 1.00 88.50 94 MET A C 1
ATOM 730 O O . MET A 1 94 ? -16.167 6.015 17.524 1.00 88.50 94 MET A O 1
ATOM 734 N N . ALA A 1 95 ? -16.642 7.337 19.272 1.00 87.69 95 ALA A N 1
ATOM 735 C CA . ALA A 1 95 ? -15.271 7.515 19.725 1.00 87.69 95 ALA A CA 1
ATOM 736 C C . ALA A 1 95 ? -14.961 6.525 20.863 1.00 87.69 95 ALA A C 1
ATOM 738 O O . ALA A 1 95 ? -15.870 6.122 21.601 1.00 87.69 95 ALA A O 1
ATOM 739 N N . PRO A 1 96 ? -13.689 6.131 21.049 1.00 85.56 96 PRO A N 1
ATOM 740 C CA . PRO A 1 96 ? -13.295 5.348 22.211 1.00 85.56 96 PRO A CA 1
ATOM 741 C C . PRO A 1 96 ? -13.671 6.085 23.513 1.00 85.56 96 PRO A C 1
ATOM 743 O O . PRO A 1 96 ? -13.494 7.305 23.607 1.00 85.56 96 PRO A O 1
ATOM 746 N N . PRO A 1 97 ? -14.201 5.375 24.526 1.00 84.44 97 PRO A N 1
ATOM 747 C CA . PRO A 1 97 ? -14.641 6.004 25.765 1.00 84.44 97 PRO A CA 1
ATOM 748 C C . PRO A 1 97 ? -13.447 6.597 26.521 1.00 84.44 97 PRO A C 1
ATOM 750 O O . PRO A 1 97 ? -12.453 5.914 26.760 1.00 84.44 97 PRO A O 1
ATOM 753 N N . GLN A 1 98 ? -13.559 7.863 26.930 1.00 87.31 98 GLN A N 1
ATOM 754 C CA . GLN A 1 98 ? -12.522 8.539 27.725 1.00 87.31 98 GLN A CA 1
ATOM 755 C C . GLN A 1 98 ? -12.477 8.023 29.167 1.00 87.31 98 GLN A C 1
ATOM 757 O O . GLN A 1 98 ? -11.418 7.981 29.787 1.00 87.31 98 GLN A O 1
ATOM 762 N N . GLU A 1 99 ? -13.629 7.608 29.691 1.00 88.44 99 GLU A N 1
ATOM 763 C CA . GLU A 1 99 ? -13.781 7.120 31.053 1.00 88.44 99 GLU A CA 1
ATOM 764 C C . GLU A 1 99 ? -14.680 5.882 31.051 1.00 88.44 99 GLU A C 1
ATOM 766 O O . GLU A 1 99 ? -15.727 5.848 30.404 1.00 88.44 99 GLU A O 1
ATOM 771 N N . THR A 1 100 ? -14.250 4.835 31.754 1.00 85.62 100 THR A N 1
ATOM 772 C CA . THR A 1 100 ? -15.027 3.602 31.919 1.00 85.62 100 THR A CA 1
ATOM 773 C C . THR A 1 100 ? -15.520 3.530 33.355 1.00 85.62 100 THR A C 1
ATOM 775 O O . THR A 1 100 ? -14.729 3.337 34.277 1.00 85.62 100 THR A O 1
ATOM 778 N N . ILE A 1 101 ? -16.830 3.674 33.547 1.00 86.75 101 ILE A N 1
ATOM 779 C CA . ILE A 1 101 ? -17.458 3.587 34.866 1.00 86.75 101 ILE A CA 1
ATOM 780 C C . ILE A 1 101 ? -17.953 2.157 35.074 1.00 86.75 101 ILE A C 1
ATOM 782 O O . ILE A 1 101 ? -18.854 1.683 34.382 1.00 86.75 101 ILE A O 1
ATOM 786 N N . TYR A 1 102 ? -17.374 1.466 36.054 1.00 85.62 102 TYR A N 1
ATOM 787 C CA . TYR A 1 102 ? -17.814 0.131 36.446 1.00 85.62 102 TYR A CA 1
ATOM 788 C C . TYR A 1 102 ? -18.960 0.239 37.449 1.00 85.62 102 TYR A C 1
ATOM 790 O O . TYR A 1 102 ? -18.754 0.568 38.617 1.00 85.62 102 TYR A O 1
ATOM 798 N N . VAL A 1 103 ? -20.177 -0.060 37.000 1.00 86.25 103 VAL A N 1
ATOM 799 C CA . VAL A 1 103 ? -21.353 -0.119 37.873 1.00 86.25 103 VAL A CA 1
ATOM 800 C C . VAL A 1 103 ? -21.458 -1.525 38.456 1.00 86.25 103 VAL A C 1
ATOM 802 O O . VAL A 1 103 ? -21.665 -2.494 37.725 1.00 86.25 103 VAL A O 1
ATOM 805 N N . ARG A 1 104 ? -21.324 -1.652 39.781 1.00 83.25 104 ARG A N 1
ATOM 806 C CA . ARG A 1 104 ? -21.709 -2.886 40.475 1.00 83.25 104 ARG A CA 1
ATOM 807 C C . ARG A 1 104 ? -23.224 -2.930 40.567 1.00 83.25 104 ARG A C 1
ATOM 809 O O . ARG A 1 104 ? -23.837 -2.063 41.181 1.00 83.25 104 ARG A O 1
ATOM 816 N N . VAL A 1 105 ? -23.805 -3.941 39.940 1.00 84.38 105 VAL A N 1
ATOM 817 C CA . VAL A 1 105 ? -25.232 -4.223 40.015 1.00 84.38 105 VAL A CA 1
ATOM 818 C C . VAL A 1 105 ? -25.408 -5.402 40.966 1.00 84.38 105 VAL A C 1
ATOM 820 O O . VAL A 1 105 ? -24.921 -6.494 40.680 1.00 84.38 105 VAL A O 1
ATOM 823 N N . ASP A 1 106 ? -26.097 -5.182 42.086 1.00 81.38 106 ASP A N 1
ATOM 824 C CA . ASP A 1 106 ? -26.460 -6.226 43.056 1.00 81.38 106 ASP A CA 1
ATOM 825 C C . ASP A 1 106 ? -27.641 -7.059 42.532 1.00 81.38 106 ASP A C 1
ATOM 827 O O . ASP A 1 106 ? -28.738 -7.076 43.088 1.00 81.38 106 ASP A O 1
ATOM 831 N N . VAL A 1 107 ? -27.429 -7.730 41.403 1.00 83.62 107 VAL A N 1
ATOM 832 C CA . VAL A 1 107 ? -28.350 -8.732 40.863 1.00 83.62 107 VAL A CA 1
ATOM 833 C C . VAL A 1 107 ? -27.697 -10.099 41.056 1.00 83.62 107 VAL A C 1
ATOM 835 O O . VAL A 1 107 ? -26.503 -10.243 40.771 1.00 83.62 107 VAL A O 1
ATOM 838 N N . PRO A 1 108 ? -28.435 -11.110 41.553 1.00 80.31 108 PRO A N 1
ATOM 839 C CA . PRO A 1 108 ? -27.898 -12.456 41.687 1.00 80.31 108 PRO A CA 1
ATOM 840 C C . PRO A 1 108 ? -27.346 -12.931 40.335 1.00 80.31 108 PRO A C 1
ATOM 842 O O . PRO A 1 108 ? -28.011 -12.749 39.311 1.00 80.31 108 PRO A O 1
ATOM 845 N N . PRO A 1 109 ? -26.132 -13.509 40.301 1.00 75.94 109 PRO A N 1
ATOM 846 C CA . PRO A 1 109 ? -25.489 -13.876 39.051 1.00 75.94 109 PRO A CA 1
ATOM 847 C C . PRO A 1 109 ? -26.368 -14.866 38.289 1.00 75.94 109 PRO A C 1
ATOM 849 O O . PRO A 1 109 ? -26.795 -15.886 38.836 1.00 75.94 109 PRO A O 1
ATOM 852 N N . PHE A 1 110 ? -26.628 -14.568 37.015 1.00 71.38 110 PHE A N 1
ATOM 853 C CA . PHE A 1 110 ? -27.221 -15.541 36.107 1.00 71.38 110 PHE A CA 1
ATOM 854 C C . PHE A 1 110 ? -26.357 -16.802 36.119 1.00 71.38 110 PHE A C 1
ATOM 856 O O . PHE A 1 110 ? -25.127 -16.716 36.075 1.00 71.38 110 PHE A O 1
ATOM 863 N N . SER A 1 111 ? -26.991 -17.974 36.187 1.00 77.62 111 SER A N 1
ATOM 864 C CA . SER A 1 111 ? -26.286 -19.246 36.053 1.00 77.62 111 SER A CA 1
ATOM 865 C C . SER A 1 111 ? -25.555 -19.237 34.713 1.00 77.62 111 SER A C 1
ATOM 867 O O . SER A 1 111 ? -26.198 -19.267 33.662 1.00 77.62 111 SER A O 1
ATOM 869 N N . ILE A 1 112 ? -24.226 -19.134 34.750 1.00 74.06 112 ILE A N 1
ATOM 870 C CA . ILE A 1 112 ? -23.395 -19.125 33.549 1.00 74.06 112 ILE A CA 1
ATOM 871 C C . ILE A 1 112 ? -23.695 -20.434 32.811 1.00 74.06 112 ILE A C 1
ATOM 873 O O . ILE A 1 112 ? -23.499 -21.503 33.399 1.00 74.06 112 ILE A O 1
ATOM 877 N N . PRO A 1 113 ? -24.209 -20.392 31.569 1.00 75.75 113 PRO A N 1
ATOM 878 C CA . PRO A 1 113 ? -24.457 -21.612 30.824 1.00 75.75 113 PRO A CA 1
ATOM 879 C C . PRO A 1 113 ? -23.126 -22.344 30.668 1.00 75.75 113 PRO A C 1
ATOM 881 O O . PRO A 1 113 ? -22.135 -21.759 30.228 1.00 75.75 113 PRO A O 1
ATOM 884 N N . THR A 1 114 ? -23.087 -23.617 31.061 1.00 78.50 114 THR A N 1
ATOM 885 C CA . THR A 1 114 ? -21.910 -24.460 30.856 1.00 78.50 114 THR A CA 1
ATOM 886 C C . THR A 1 114 ? -21.620 -24.511 29.361 1.00 78.50 114 THR A C 1
ATOM 888 O O . THR A 1 114 ? -22.369 -25.116 28.593 1.00 78.50 114 THR A O 1
ATOM 891 N N . LEU A 1 115 ? -20.553 -23.835 28.937 1.00 80.94 115 LEU A N 1
ATOM 892 C CA . LEU A 1 115 ? -20.121 -23.863 27.550 1.00 80.94 115 LEU A CA 1
ATOM 893 C C . LEU A 1 115 ? -19.630 -25.281 27.226 1.00 80.94 115 LEU A C 1
ATOM 895 O O . LEU A 1 115 ? -18.824 -25.836 27.977 1.00 80.94 115 LEU A O 1
ATOM 899 N N . PRO A 1 116 ? -20.091 -25.885 26.119 1.00 85.12 116 PRO A N 1
ATOM 900 C CA . PRO A 1 116 ? -19.533 -27.139 25.644 1.00 85.12 116 PRO A CA 1
ATOM 901 C C . PRO A 1 116 ? -18.021 -27.005 25.430 1.00 85.12 116 PRO A C 1
ATOM 903 O O . PRO A 1 116 ? -17.556 -26.000 24.890 1.00 85.12 116 PRO A O 1
ATOM 906 N N . SER A 1 117 ? -17.263 -28.045 25.785 1.00 78.38 117 SER A N 1
ATOM 907 C CA . SER A 1 117 ? -15.790 -28.081 25.745 1.00 78.38 117 SER A CA 1
ATOM 908 C C . SER A 1 117 ? -15.172 -27.668 24.403 1.00 78.38 117 SER A C 1
ATOM 910 O O . SER A 1 117 ? -14.056 -27.167 24.381 1.00 78.38 117 SER A O 1
ATOM 912 N N . ARG A 1 118 ? -15.907 -27.799 23.290 1.00 80.12 118 ARG A N 1
ATOM 913 C CA . ARG A 1 118 ? -15.475 -27.359 21.950 1.00 80.12 118 ARG A CA 1
ATOM 914 C C . ARG A 1 118 ? -15.295 -25.843 21.790 1.00 80.12 118 ARG A C 1
ATOM 916 O O . ARG A 1 118 ? -14.687 -25.423 20.813 1.00 80.12 118 ARG A O 1
ATOM 923 N N . TYR A 1 119 ? -15.915 -25.043 22.659 1.00 78.12 119 TYR A N 1
ATOM 924 C CA . TYR A 1 119 ? -15.861 -23.576 22.615 1.00 78.12 119 TYR A CA 1
ATOM 925 C C . TYR A 1 119 ? -14.910 -22.997 23.657 1.00 78.12 119 TYR A C 1
ATOM 927 O O . TYR A 1 119 ? -14.663 -21.793 23.646 1.00 78.12 119 TYR A O 1
ATOM 935 N N . LEU A 1 120 ? -14.385 -23.831 24.558 1.00 79.56 120 LEU A N 1
ATOM 936 C CA . LEU A 1 120 ? -13.296 -23.403 25.412 1.00 79.56 120 LEU A CA 1
ATOM 937 C C . LEU A 1 120 ? -12.038 -23.357 24.539 1.00 79.56 120 LEU A C 1
ATOM 939 O O . LEU A 1 120 ? -11.781 -24.317 23.805 1.00 79.56 120 LEU A O 1
ATOM 943 N N . PRO A 1 121 ? -11.254 -22.266 24.586 1.00 80.19 121 PRO A N 1
ATOM 944 C CA . PRO A 1 121 ? -9.924 -22.302 24.007 1.00 80.19 121 PRO A CA 1
ATOM 945 C C . PRO A 1 121 ? -9.184 -23.497 24.627 1.00 80.19 121 PRO A C 1
ATOM 947 O O . PRO A 1 121 ? -9.377 -23.762 25.822 1.00 80.19 121 PRO A O 1
ATOM 950 N N . PRO A 1 122 ? -8.385 -24.248 23.843 1.00 79.69 122 PRO A N 1
ATOM 951 C CA . PRO A 1 122 ? -7.539 -25.281 24.422 1.00 79.69 122 PRO A CA 1
ATOM 952 C C . PRO A 1 122 ? -6.779 -24.628 25.570 1.00 79.69 122 PRO A C 1
ATOM 954 O O . PRO A 1 122 ? -6.323 -23.494 25.414 1.00 79.69 122 PRO A O 1
ATOM 957 N N . ALA A 1 123 ? -6.735 -25.288 26.730 1.00 73.00 123 ALA A N 1
ATOM 958 C CA . ALA A 1 123 ? -5.970 -24.793 27.858 1.00 73.00 123 ALA A CA 1
ATOM 959 C C . ALA A 1 123 ? -4.550 -24.562 27.346 1.00 73.00 123 ALA A C 1
ATOM 961 O O . ALA A 1 123 ? -3.822 -25.516 27.083 1.00 73.00 123 ALA A O 1
ATOM 962 N N . THR A 1 124 ? -4.211 -23.300 27.093 1.00 66.56 124 THR A N 1
ATOM 963 C CA . THR A 1 124 ? -2.861 -22.914 26.738 1.00 66.56 124 THR A CA 1
ATOM 964 C C . THR A 1 124 ? -2.080 -23.236 27.988 1.00 66.56 124 THR A C 1
ATOM 966 O O . THR A 1 124 ? -2.177 -22.511 28.980 1.00 66.56 124 THR A O 1
ATOM 969 N N . GLU A 1 125 ? -1.398 -24.380 27.983 1.00 66.69 125 GLU A N 1
ATOM 970 C CA . GLU A 1 125 ? -0.317 -24.630 28.913 1.00 66.69 125 GLU A CA 1
ATOM 971 C C . GLU A 1 125 ? 0.533 -23.372 28.836 1.00 66.69 125 GLU A C 1
ATOM 973 O O . GLU A 1 125 ? 1.060 -23.014 27.780 1.00 66.69 125 GLU A O 1
ATOM 978 N N . VAL A 1 126 ? 0.507 -22.594 29.916 1.00 64.44 126 VAL A N 1
ATOM 979 C CA . VAL A 1 126 ? 1.380 -21.447 30.059 1.00 64.44 126 VAL A CA 1
ATOM 980 C C . VAL A 1 126 ? 2.754 -22.082 30.090 1.00 64.44 126 VAL A C 1
ATOM 982 O O . VAL A 1 126 ? 3.183 -22.552 31.139 1.00 64.44 126 VAL A O 1
ATOM 985 N N . GLU A 1 127 ? 3.392 -22.199 28.924 1.00 65.75 127 GLU A N 1
ATOM 986 C CA . GLU A 1 127 ? 4.795 -22.547 28.845 1.00 65.75 127 GLU A CA 1
ATOM 987 C C . GLU A 1 127 ? 5.492 -21.503 29.705 1.00 65.75 127 GLU A C 1
ATOM 989 O O . GLU A 1 127 ? 5.605 -20.327 29.335 1.00 65.75 127 GLU A O 1
ATOM 994 N N . GLU A 1 128 ? 5.876 -21.911 30.914 1.00 67.50 128 GLU A N 1
ATOM 995 C CA . GLU A 1 128 ? 6.774 -21.139 31.742 1.00 67.50 128 GLU A CA 1
ATOM 996 C C . GLU A 1 128 ? 7.952 -20.816 30.839 1.00 67.50 128 GLU A C 1
ATOM 998 O O . GLU A 1 128 ? 8.645 -21.725 30.383 1.00 67.50 128 GLU A O 1
ATOM 1003 N N . LYS A 1 129 ? 8.103 -19.530 30.489 1.00 66.50 129 LYS A N 1
ATOM 1004 C CA . LYS A 1 129 ? 9.159 -19.036 29.605 1.00 66.50 129 LYS A CA 1
ATOM 1005 C C . LYS A 1 129 ? 10.484 -19.565 30.129 1.00 66.50 129 LYS A C 1
ATOM 1007 O O . LYS A 1 129 ? 11.066 -18.987 31.047 1.00 66.50 129 LYS A O 1
ATOM 1012 N N . SER A 1 130 ? 10.928 -20.682 29.559 1.00 71.69 130 SER A N 1
ATOM 1013 C CA . SER A 1 130 ? 12.126 -21.359 30.011 1.00 71.69 130 SER A CA 1
ATOM 1014 C C . SER A 1 130 ? 13.269 -20.372 29.849 1.00 71.69 130 SER A C 1
ATOM 1016 O O . SER A 1 130 ? 13.433 -19.742 28.799 1.00 71.69 130 SER A O 1
ATOM 1018 N N . THR A 1 131 ? 14.000 -20.132 30.937 1.00 77.12 131 THR A N 1
ATOM 1019 C CA . THR A 1 131 ? 15.085 -19.158 30.920 1.00 77.12 131 THR A CA 1
ATOM 1020 C C . THR A 1 131 ? 16.044 -19.557 29.806 1.00 77.12 131 THR A C 1
ATOM 1022 O O . THR A 1 131 ? 16.590 -20.666 29.857 1.00 77.12 131 THR A O 1
ATOM 1025 N N . PRO A 1 132 ? 16.258 -18.695 28.800 1.00 86.25 132 PRO A N 1
ATOM 1026 C CA . PRO A 1 132 ? 17.043 -19.087 27.653 1.00 86.25 132 PRO A CA 1
ATOM 1027 C C . PRO A 1 132 ? 18.471 -19.394 28.107 1.00 86.25 132 PRO A C 1
ATOM 1029 O O . PRO A 1 132 ? 19.049 -18.683 28.932 1.00 86.25 132 PRO A O 1
ATOM 1032 N N . TRP A 1 133 ? 19.026 -20.488 27.593 1.00 86.88 133 TRP A N 1
ATOM 1033 C CA . TRP A 1 133 ? 20.288 -21.077 28.051 1.00 86.88 133 TRP A CA 1
ATOM 1034 C C . TRP A 1 133 ? 21.459 -20.078 28.081 1.00 86.88 133 TRP A C 1
ATOM 1036 O O . TRP A 1 133 ? 22.297 -20.139 28.978 1.00 86.88 133 TRP A O 1
ATOM 1046 N N . TRP A 1 134 ? 21.485 -19.105 27.167 1.00 85.19 134 TRP A N 1
ATOM 1047 C CA . TRP A 1 134 ? 22.516 -18.065 27.109 1.00 85.19 134 TRP A CA 1
ATOM 1048 C C . TRP A 1 134 ? 22.544 -17.191 28.369 1.00 85.19 134 TRP A C 1
ATOM 1050 O O . TRP A 1 134 ? 23.605 -16.737 28.786 1.00 85.19 134 TRP A O 1
ATOM 1060 N N . ARG A 1 135 ? 21.397 -17.009 29.034 1.00 83.31 135 ARG A N 1
ATOM 1061 C CA . ARG A 1 135 ? 21.294 -16.252 30.289 1.00 83.31 135 ARG A CA 1
ATOM 1062 C C . ARG A 1 135 ? 22.011 -16.969 31.434 1.00 83.31 135 ARG A C 1
ATOM 1064 O O . ARG A 1 135 ? 22.597 -16.317 32.289 1.00 83.31 135 ARG A O 1
ATOM 1071 N N . LYS A 1 136 ? 22.017 -18.310 31.423 1.00 84.12 136 LYS A N 1
ATOM 1072 C CA . LYS A 1 136 ? 22.808 -19.122 32.364 1.00 84.12 136 LYS A CA 1
ATOM 1073 C C . LYS A 1 136 ? 24.309 -18.992 32.091 1.00 84.12 136 LYS A C 1
ATOM 1075 O O . LYS A 1 136 ? 25.086 -18.951 33.035 1.00 84.12 136 LYS A O 1
ATOM 1080 N N . LEU A 1 137 ? 24.704 -18.887 30.820 1.00 85.56 137 LEU A N 1
ATOM 1081 C CA . LEU A 1 137 ? 26.105 -18.725 30.426 1.00 85.56 137 LEU A CA 1
ATOM 1082 C C . LEU A 1 137 ? 26.660 -17.355 30.846 1.00 85.56 137 LEU A C 1
ATOM 1084 O O . LEU A 1 137 ? 27.731 -17.296 31.441 1.00 85.56 137 LEU A O 1
ATOM 1088 N N . ILE A 1 138 ? 25.910 -16.271 30.618 1.00 87.06 138 ILE A N 1
ATOM 1089 C CA . ILE A 1 138 ? 26.325 -14.912 31.012 1.00 87.06 138 ILE A CA 1
ATOM 1090 C C . ILE A 1 138 ? 26.482 -14.801 32.534 1.00 87.06 138 ILE A C 1
ATOM 1092 O O . ILE A 1 138 ? 27.482 -14.268 33.000 1.00 87.06 138 ILE A O 1
ATOM 1096 N N . ASN A 1 139 ? 25.560 -15.382 33.308 1.00 84.19 139 ASN A N 1
ATOM 1097 C CA . ASN A 1 139 ? 25.646 -15.373 34.772 1.00 84.19 139 ASN A CA 1
ATOM 1098 C C . ASN A 1 139 ? 26.812 -16.206 35.343 1.00 84.19 139 ASN A C 1
ATOM 1100 O O . ASN A 1 139 ? 27.083 -16.108 36.535 1.00 84.19 139 ASN A O 1
ATOM 1104 N N . SER A 1 140 ? 27.478 -17.044 34.540 1.00 84.06 140 SER A N 1
ATOM 1105 C CA . SER A 1 140 ? 28.619 -17.861 34.991 1.00 84.06 140 SER A CA 1
ATOM 1106 C C . SER A 1 140 ? 29.988 -17.196 34.810 1.00 84.06 140 SER A C 1
ATOM 1108 O O . SER A 1 140 ? 30.994 -17.754 35.249 1.00 84.06 140 SER A O 1
ATOM 1110 N N . LEU A 1 141 ? 30.057 -16.027 34.163 1.00 83.50 141 LEU A N 1
ATOM 1111 C CA . LEU A 1 141 ? 31.327 -15.364 33.866 1.00 83.50 141 LEU A CA 1
ATOM 1112 C C . LEU A 1 141 ? 31.754 -14.438 35.023 1.00 83.50 141 LEU A C 1
ATOM 1114 O O . LEU A 1 141 ? 30.977 -13.576 35.421 1.00 83.50 141 LEU A O 1
ATOM 1118 N N . PRO A 1 142 ? 32.997 -14.553 35.533 1.00 75.88 142 PRO A N 1
ATOM 1119 C CA . PRO A 1 142 ? 33.466 -13.853 36.736 1.00 75.88 142 PRO A CA 1
ATOM 1120 C C . PRO A 1 142 ? 33.880 -12.383 36.505 1.00 75.88 142 PRO A C 1
ATOM 1122 O O . PRO A 1 142 ? 34.691 -11.849 37.257 1.00 75.88 142 PRO A O 1
ATOM 1125 N N . PHE A 1 143 ? 33.370 -11.730 35.456 1.00 69.25 143 PHE A N 1
ATOM 1126 C CA . PHE A 1 143 ? 33.778 -10.371 35.059 1.00 69.25 143 PHE A CA 1
ATOM 1127 C C . PHE A 1 143 ? 32.600 -9.392 34.946 1.00 69.25 143 PHE A C 1
ATOM 1129 O O . PHE A 1 143 ? 32.647 -8.446 34.158 1.00 69.25 143 PHE A O 1
ATOM 1136 N N . TRP A 1 144 ? 31.561 -9.628 35.746 1.00 51.06 144 TRP A N 1
ATOM 1137 C CA . TRP A 1 144 ? 30.485 -8.686 36.045 1.00 51.06 144 TRP A CA 1
ATOM 1138 C C . TRP A 1 144 ? 30.235 -8.651 37.550 1.00 51.06 144 TRP A C 1
ATOM 1140 O O . TRP A 1 144 ? 30.321 -9.734 38.173 1.00 51.06 144 TRP A O 1
#

Secondary structure (DSSP, 8-state):
--------------PPPPGGGHHHHHHHHHHHHHHHHT-TTSSHHHHHHHHHHHHHHHHHHHHHHHHHHHHHHHHHHHHHHHHHHHHHHHHH--PPPS---------PPP------GGGSPP-------PPPHHHHHHTT-TT-